Protein AF-A0A2S5LUZ4-F1 (afdb_monomer)

Mean predicted aligned error: 3.8 Å

Structure (mmCIF, N/CA/C/O backbone):
data_AF-A0A2S5LUZ4-F1
#
_entry.id   AF-A0A2S5LUZ4-F1
#
loop_
_atom_site.group_PDB
_atom_site.id
_atom_site.type_symbol
_atom_site.label_atom_id
_atom_site.label_alt_id
_atom_site.label_comp_id
_atom_site.label_asym_id
_atom_site.label_entity_id
_atom_site.label_seq_id
_atom_site.pdbx_PDB_ins_code
_atom_site.Cartn_x
_atom_site.Cartn_y
_atom_site.Cartn_z
_atom_site.occupancy
_atom_site.B_iso_or_equiv
_atom_site.auth_seq_id
_atom_site.auth_comp_id
_atom_site.auth_asym_id
_atom_site.auth_atom_id
_atom_site.pdbx_PDB_model_num
ATOM 1 N N . MET A 1 1 ? 7.697 15.085 -15.936 1.00 69.75 1 MET A N 1
ATOM 2 C CA . MET A 1 1 ? 7.576 13.884 -16.792 1.00 69.75 1 MET A CA 1
ATOM 3 C C . MET A 1 1 ? 8.932 13.194 -16.806 1.00 69.75 1 MET A C 1
ATOM 5 O O . MET A 1 1 ? 9.921 13.911 -16.900 1.00 69.75 1 MET A O 1
ATOM 9 N N . LEU A 1 2 ? 8.996 11.867 -16.642 1.00 79.00 2 LEU A N 1
ATOM 10 C CA . LEU A 1 2 ? 10.263 11.127 -16.760 1.00 79.00 2 LEU A CA 1
ATOM 11 C C . LEU A 1 2 ? 10.778 11.160 -18.211 1.00 79.00 2 LEU A C 1
ATOM 13 O O . LEU A 1 2 ? 9.981 11.305 -19.141 1.00 79.00 2 LEU A O 1
ATOM 17 N N . ASP A 1 3 ? 12.098 11.028 -18.390 1.00 92.19 3 ASP A N 1
ATOM 18 C CA . ASP A 1 3 ? 12.737 10.912 -19.711 1.00 92.19 3 ASP A CA 1
ATOM 19 C C . ASP A 1 3 ? 12.087 9.770 -20.515 1.00 92.19 3 ASP A C 1
ATOM 21 O O . ASP A 1 3 ? 11.834 8.687 -19.987 1.00 92.19 3 ASP A O 1
ATOM 25 N N . ALA A 1 4 ? 11.822 10.005 -21.803 1.00 91.25 4 ALA A N 1
ATOM 26 C CA . ALA A 1 4 ? 11.280 9.011 -22.726 1.00 91.25 4 ALA A CA 1
ATOM 27 C C . ALA A 1 4 ? 12.158 7.764 -22.887 1.00 91.25 4 ALA A C 1
ATOM 29 O O . ALA A 1 4 ? 11.640 6.703 -23.215 1.00 91.25 4 ALA A O 1
ATOM 30 N N . ARG A 1 5 ? 13.464 7.878 -22.638 1.00 94.75 5 ARG A N 1
ATOM 31 C CA . ARG A 1 5 ? 14.417 6.760 -22.679 1.00 94.75 5 ARG A CA 1
ATOM 32 C C . ARG A 1 5 ? 14.723 6.192 -21.295 1.00 94.75 5 ARG A C 1
ATOM 34 O O . ARG A 1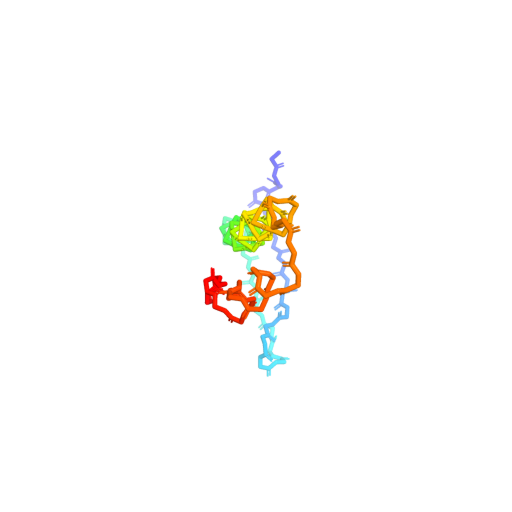 5 ? 15.677 5.430 -21.149 1.00 94.75 5 ARG A O 1
ATOM 41 N N . TYR A 1 6 ? 13.958 6.585 -20.277 1.00 96.25 6 TYR A N 1
ATOM 42 C CA . TYR A 1 6 ? 14.149 6.056 -18.937 1.00 96.25 6 TYR A CA 1
ATOM 43 C C . TYR A 1 6 ? 13.956 4.539 -18.940 1.00 96.25 6 TYR A C 1
ATOM 45 O O . TYR A 1 6 ? 12.972 4.019 -19.467 1.00 96.25 6 TYR A O 1
ATOM 53 N N . SER A 1 7 ? 14.908 3.848 -18.328 1.00 96.50 7 SER A N 1
ATOM 54 C CA . SER A 1 7 ? 14.796 2.438 -17.994 1.00 96.50 7 SER A CA 1
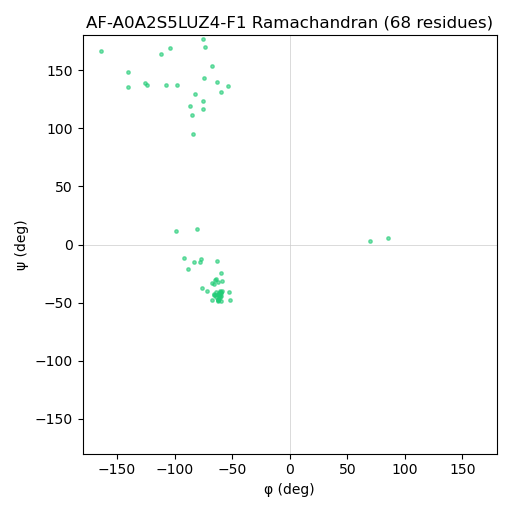ATOM 55 C C . SER A 1 7 ? 15.406 2.211 -16.621 1.00 96.50 7 SER A C 1
ATOM 57 O O . SER A 1 7 ? 16.331 2.918 -16.212 1.00 96.50 7 SER A O 1
ATOM 59 N N . VAL A 1 8 ? 14.868 1.237 -15.897 1.00 96.56 8 VAL A N 1
ATOM 60 C CA . VAL A 1 8 ? 15.368 0.864 -14.578 1.00 96.56 8 VAL A CA 1
ATOM 61 C C . VAL A 1 8 ? 15.347 -0.640 -14.420 1.00 96.56 8 VAL A C 1
ATOM 63 O O . VAL A 1 8 ? 14.374 -1.303 -14.766 1.00 96.56 8 VAL A O 1
ATOM 66 N N . GLN A 1 9 ? 16.429 -1.178 -13.872 1.00 97.62 9 GLN A N 1
ATOM 67 C CA . GLN A 1 9 ? 16.461 -2.555 -13.421 1.00 97.62 9 GLN A CA 1
ATOM 68 C C . GLN A 1 9 ? 15.892 -2.608 -11.999 1.00 97.62 9 GLN A C 1
ATOM 70 O O . GLN A 1 9 ? 16.486 -2.083 -11.059 1.00 97.62 9 GLN A O 1
ATOM 75 N N . TRP A 1 10 ? 14.719 -3.213 -11.849 1.00 95.88 10 TRP A N 1
ATOM 76 C CA . TRP A 1 10 ? 13.985 -3.291 -10.594 1.00 95.88 10 TRP A CA 1
ATOM 77 C C . TRP A 1 10 ? 14.038 -4.705 -10.021 1.00 95.88 10 TRP A C 1
ATOM 79 O O . TRP A 1 10 ? 13.879 -5.686 -10.748 1.00 95.88 10 TRP A O 1
ATOM 89 N N . LYS A 1 11 ? 14.245 -4.817 -8.707 1.00 95.12 11 LYS A N 1
ATOM 90 C CA . LYS A 1 11 ? 14.262 -6.104 -8.007 1.00 95.12 11 LYS A CA 1
ATOM 91 C C . LYS A 1 11 ? 12.840 -6.554 -7.683 1.00 95.12 11 LYS A C 1
ATOM 93 O O . LYS A 1 11 ? 12.080 -5.800 -7.082 1.00 95.12 11 LYS A O 1
ATOM 98 N N . ILE A 1 12 ? 12.502 -7.78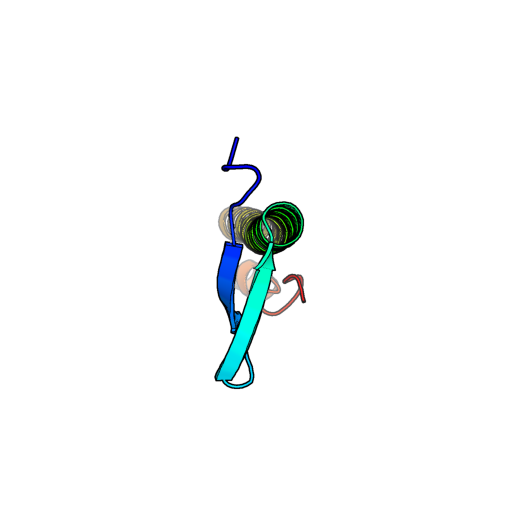9 -8.028 1.00 92.62 12 ILE A N 1
ATOM 99 C CA . ILE A 1 12 ? 11.198 -8.396 -7.741 1.00 92.62 12 ILE A CA 1
ATOM 100 C C . ILE A 1 12 ? 11.291 -9.400 -6.578 1.00 92.62 12 ILE A C 1
ATOM 102 O O . ILE A 1 12 ? 12.377 -9.714 -6.080 1.00 92.62 12 ILE A O 1
ATOM 106 N N . ALA A 1 13 ? 10.134 -9.845 -6.081 1.00 90.00 13 ALA A N 1
ATOM 107 C CA . ALA A 1 13 ? 10.006 -10.580 -4.819 1.00 90.00 13 ALA A CA 1
ATOM 108 C C . ALA A 1 13 ? 10.814 -11.893 -4.761 1.00 90.00 13 ALA A C 1
ATOM 110 O O . ALA A 1 13 ? 11.323 -12.263 -3.704 1.00 90.00 13 ALA A O 1
ATOM 111 N N . ASP A 1 14 ? 11.004 -12.564 -5.896 1.00 92.00 14 ASP A N 1
ATOM 112 C CA . ASP A 1 14 ? 11.751 -13.824 -6.021 1.00 92.00 14 ASP A CA 1
ATOM 113 C C . ASP A 1 14 ? 13.283 -13.644 -6.066 1.00 92.00 14 ASP A C 1
ATOM 115 O O . ASP A 1 14 ? 14.021 -14.581 -6.368 1.00 92.00 14 ASP A O 1
ATOM 119 N N . ARG A 1 15 ? 13.781 -12.447 -5.718 1.00 84.56 15 ARG A N 1
ATOM 120 C CA . ARG A 1 15 ? 15.190 -12.020 -5.812 1.00 84.56 15 ARG A CA 1
ATOM 121 C C . ARG A 1 15 ? 15.695 -11.822 -7.247 1.00 84.56 15 ARG A C 1
ATOM 123 O O . ARG A 1 15 ? 16.866 -11.470 -7.401 1.00 84.56 15 ARG A O 1
ATOM 130 N N . GLY A 1 16 ? 14.844 -11.986 -8.258 1.00 94.38 16 GLY A N 1
ATOM 131 C CA . GLY A 1 16 ? 15.127 -11.652 -9.646 1.00 94.38 16 GLY A CA 1
ATOM 132 C C . GLY A 1 16 ? 15.134 -10.146 -9.911 1.00 94.38 16 GLY A C 1
ATOM 133 O O . GLY A 1 16 ? 14.735 -9.331 -9.074 1.00 94.38 16 GLY A O 1
ATOM 134 N N . PHE A 1 17 ? 15.589 -9.778 -11.108 1.00 96.75 17 PHE A N 1
ATOM 135 C CA . PHE A 1 17 ? 15.556 -8.408 -11.609 1.00 96.75 17 PHE A CA 1
ATOM 136 C C . PHE A 1 17 ? 14.849 -8.357 -12.958 1.00 96.75 17 PHE A C 1
ATOM 138 O O . PHE A 1 17 ? 15.082 -9.205 -13.819 1.00 96.75 17 PHE A O 1
ATOM 145 N N . VAL A 1 18 ? 14.027 -7.331 -13.150 1.00 96.31 18 VAL A N 1
ATOM 146 C CA . VAL A 1 18 ? 13.341 -7.037 -14.411 1.00 96.31 18 VAL A CA 1
ATOM 147 C C . VAL A 1 18 ? 13.697 -5.617 -14.827 1.00 96.31 18 VAL A C 1
ATOM 149 O O . VAL A 1 18 ? 13.731 -4.716 -13.992 1.00 96.31 18 VAL A O 1
ATOM 152 N N . THR A 1 19 ? 13.981 -5.407 -16.110 1.00 97.69 19 THR A N 1
ATOM 153 C CA . THR A 1 19 ? 14.143 -4.054 -16.652 1.00 97.69 19 THR A CA 1
ATOM 154 C C . THR A 1 19 ? 12.781 -3.527 -17.068 1.00 97.69 19 THR A C 1
ATOM 156 O O . THR A 1 19 ? 12.153 -4.104 -17.951 1.00 97.69 19 THR A O 1
ATOM 159 N N . PHE A 1 20 ? 12.351 -2.433 -16.450 1.00 97.44 20 PHE A N 1
ATOM 160 C CA . PHE A 1 20 ? 11.167 -1.692 -16.863 1.00 97.44 20 PHE A CA 1
ATOM 161 C C . PHE A 1 20 ? 11.566 -0.496 -17.717 1.00 97.44 20 PHE A C 1
ATOM 163 O O . PHE A 1 20 ? 12.515 0.222 -17.385 1.00 97.44 20 PHE A O 1
ATOM 170 N N . ASP A 1 21 ? 10.825 -0.265 -18.795 1.00 96.94 21 ASP A N 1
ATOM 171 C CA . ASP A 1 21 ? 10.837 1.021 -19.483 1.00 96.94 21 ASP A CA 1
ATOM 172 C C . ASP A 1 21 ? 10.052 2.089 -18.696 1.00 96.94 21 ASP A C 1
ATOM 174 O O . ASP A 1 21 ? 9.462 1.822 -17.643 1.00 96.94 21 ASP A O 1
ATOM 178 N N . ARG A 1 22 ? 10.059 3.325 -19.208 1.00 96.25 22 ARG A N 1
ATOM 179 C CA . ARG A 1 22 ? 9.363 4.477 -18.621 1.00 96.25 22 ARG A CA 1
ATOM 180 C C .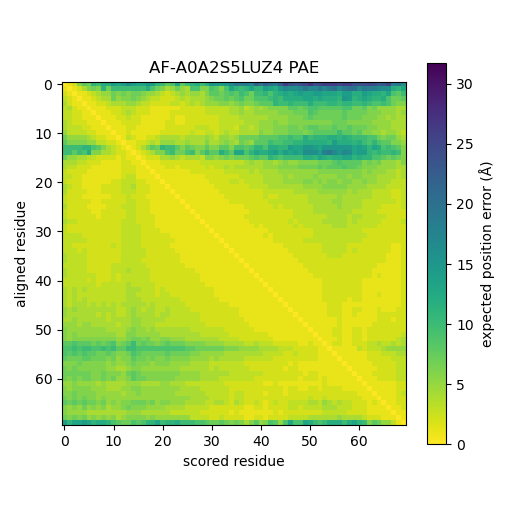 ARG A 1 22 ? 7.884 4.204 -18.333 1.00 96.25 22 ARG A C 1
ATOM 182 O O . ARG A 1 22 ? 7.40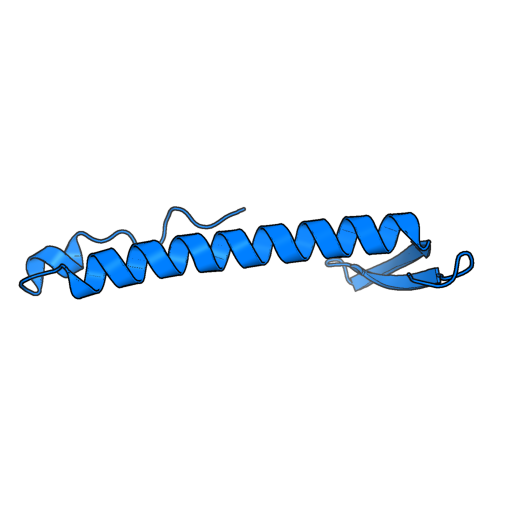5 4.574 -17.264 1.00 96.25 22 ARG A O 1
ATOM 189 N N . ASP A 1 23 ? 7.150 3.637 -19.281 1.00 95.88 23 ASP A N 1
ATOM 190 C CA . ASP A 1 23 ? 5.697 3.514 -19.151 1.00 95.88 23 ASP A CA 1
ATOM 191 C C . ASP A 1 23 ? 5.351 2.381 -18.182 1.00 95.88 23 ASP A C 1
ATOM 193 O O . ASP A 1 23 ? 4.476 2.533 -17.326 1.00 95.88 23 ASP A O 1
ATOM 197 N N . GLN A 1 24 ? 6.123 1.296 -18.224 1.00 96.69 24 GLN A N 1
ATOM 198 C CA . GLN A 1 24 ? 6.007 0.185 -17.289 1.00 96.69 24 GLN A CA 1
ATOM 199 C C . GLN A 1 24 ? 6.299 0.609 -15.846 1.00 96.69 24 GLN A C 1
ATOM 201 O O . GLN A 1 24 ? 5.509 0.305 -14.951 1.00 96.69 24 GLN A O 1
ATOM 206 N N . ILE A 1 25 ? 7.390 1.342 -15.590 1.00 95.62 25 ILE A N 1
ATOM 207 C CA . ILE A 1 25 ? 7.717 1.756 -14.218 1.00 95.62 25 ILE A CA 1
ATOM 208 C C . ILE A 1 25 ? 6.703 2.765 -13.665 1.00 95.62 25 ILE A C 1
ATOM 210 O O . ILE A 1 25 ? 6.403 2.732 -12.474 1.00 95.62 25 ILE A O 1
ATOM 214 N N . ILE A 1 26 ? 6.129 3.631 -14.510 1.00 96.00 26 ILE A N 1
ATOM 215 C CA . ILE A 1 26 ? 5.048 4.538 -14.097 1.00 96.00 26 ILE A CA 1
ATOM 216 C C . ILE A 1 26 ? 3.812 3.733 -13.690 1.00 96.00 26 ILE A C 1
ATOM 218 O O . ILE A 1 26 ? 3.240 4.007 -12.635 1.00 96.00 26 ILE A O 1
ATOM 222 N N . ALA A 1 27 ? 3.429 2.721 -14.473 1.00 96.56 27 ALA A N 1
ATOM 223 C CA . ALA A 1 27 ? 2.300 1.856 -14.141 1.00 96.56 27 ALA A CA 1
ATOM 224 C C . ALA A 1 27 ? 2.530 1.100 -12.819 1.00 96.56 27 ALA A C 1
ATOM 226 O O . ALA A 1 27 ? 1.643 1.062 -11.965 1.00 96.56 27 ALA A O 1
ATOM 227 N N . VAL A 1 28 ? 3.739 0.570 -12.600 1.00 95.69 28 VAL A N 1
ATOM 228 C CA . VAL A 1 28 ? 4.119 -0.071 -11.329 1.00 95.69 28 VAL A CA 1
ATOM 229 C C . VAL A 1 28 ? 4.045 0.924 -10.169 1.00 95.69 28 VAL A C 1
ATOM 231 O O . VAL A 1 28 ? 3.449 0.616 -9.139 1.00 95.69 28 VAL A O 1
ATOM 234 N N . ALA A 1 29 ? 4.588 2.134 -10.327 1.00 94.94 29 ALA A N 1
ATOM 235 C CA . ALA A 1 29 ? 4.547 3.164 -9.291 1.00 94.94 29 ALA A CA 1
ATOM 236 C C . ALA A 1 29 ? 3.107 3.561 -8.928 1.00 94.94 29 ALA A C 1
ATOM 238 O O . ALA A 1 29 ? 2.791 3.736 -7.751 1.00 94.94 29 ALA A O 1
ATOM 239 N N . GLN A 1 30 ? 2.219 3.660 -9.920 1.00 97.75 30 GLN A N 1
ATOM 240 C CA . GLN A 1 30 ? 0.797 3.915 -9.699 1.00 97.75 30 GLN A CA 1
ATOM 241 C C . GLN A 1 30 ? 0.121 2.763 -8.953 1.00 97.75 30 GLN A C 1
ATOM 243 O O . GLN A 1 30 ? -0.627 3.020 -8.013 1.00 97.75 30 GLN A O 1
ATOM 248 N N . ALA A 1 31 ? 0.401 1.510 -9.322 1.00 96.81 31 ALA A N 1
ATOM 249 C CA . ALA A 1 31 ? -0.152 0.340 -8.644 1.00 96.81 31 ALA A CA 1
ATOM 250 C C . ALA A 1 31 ? 0.291 0.271 -7.173 1.00 96.81 31 ALA A C 1
ATOM 252 O O . ALA A 1 31 ? -0.551 0.142 -6.287 1.00 96.81 31 ALA A O 1
ATOM 253 N N . VAL A 1 32 ? 1.590 0.451 -6.903 1.00 96.12 32 VAL A N 1
ATOM 254 C CA . VAL A 1 32 ? 2.135 0.490 -5.535 1.00 96.12 32 VAL A CA 1
ATOM 255 C C . VAL A 1 32 ? 1.501 1.625 -4.736 1.00 96.12 32 VAL A C 1
ATOM 257 O O . VAL A 1 32 ? 1.019 1.402 -3.629 1.00 96.12 32 VAL A O 1
ATOM 260 N N . ARG A 1 33 ? 1.441 2.837 -5.301 1.00 98.12 33 ARG A N 1
ATOM 261 C CA . ARG A 1 33 ? 0.825 3.994 -4.639 1.00 98.12 33 ARG A CA 1
ATOM 262 C C . ARG A 1 33 ? -0.653 3.753 -4.325 1.00 98.12 33 ARG A C 1
ATOM 264 O O . ARG A 1 33 ? -1.104 4.132 -3.252 1.00 98.12 33 ARG A O 1
ATOM 271 N N . THR A 1 34 ? -1.401 3.131 -5.233 1.00 98.38 34 THR A N 1
ATOM 272 C CA . THR A 1 34 ? -2.814 2.784 -5.012 1.00 98.38 34 THR A CA 1
ATOM 273 C C . THR A 1 34 ? -2.977 1.739 -3.912 1.00 98.38 34 THR A C 1
ATOM 275 O O . THR A 1 34 ? -3.830 1.918 -3.051 1.00 98.38 34 THR A O 1
ATOM 278 N N . HIS A 1 35 ? -2.145 0.696 -3.890 1.00 97.75 35 HIS A N 1
ATOM 279 C CA . HIS A 1 35 ? -2.184 -0.312 -2.828 1.00 97.75 35 HIS A CA 1
ATOM 280 C C . HIS A 1 35 ? -1.864 0.304 -1.455 1.00 97.75 35 HIS A C 1
ATOM 282 O O . HIS A 1 35 ? -2.622 0.117 -0.510 1.00 97.75 35 HIS A O 1
ATOM 288 N N . VAL A 1 36 ? -0.806 1.120 -1.355 1.00 98.44 36 VAL A N 1
ATOM 289 C CA . VAL A 1 36 ? -0.454 1.828 -0.107 1.00 98.44 36 VAL A CA 1
ATOM 290 C C . VAL A 1 36 ? -1.571 2.772 0.341 1.00 98.44 36 VAL A C 1
ATOM 292 O O . VAL A 1 36 ? -1.889 2.816 1.526 1.00 98.44 36 VAL A O 1
ATOM 295 N N . GLN A 1 37 ? -2.201 3.496 -0.589 1.00 98.69 37 GLN A N 1
ATOM 296 C CA . GLN A 1 37 ? -3.339 4.353 -0.255 1.00 98.69 37 GLN A CA 1
ATOM 297 C C . GLN A 1 37 ? -4.504 3.540 0.318 1.00 98.69 37 GLN A C 1
ATOM 299 O O . GLN A 1 37 ? -5.057 3.937 1.332 1.00 98.69 37 GLN A O 1
ATOM 304 N N . ALA A 1 38 ? -4.835 2.389 -0.272 1.00 98.50 38 ALA A N 1
ATOM 305 C CA . ALA A 1 38 ? -5.901 1.530 0.240 1.00 98.50 38 ALA A CA 1
ATOM 306 C C . ALA A 1 38 ? -5.601 1.001 1.657 1.00 98.50 38 ALA A C 1
ATOM 308 O O . ALA A 1 38 ? -6.523 0.858 2.459 1.00 98.50 38 ALA A O 1
ATOM 309 N N . CYS A 1 39 ? -4.327 0.766 1.999 1.00 98.56 39 CYS A N 1
ATOM 310 C CA . CYS A 1 39 ? -3.936 0.477 3.381 1.00 98.56 39 CYS A CA 1
ATOM 311 C C . CYS A 1 39 ? -4.243 1.661 4.307 1.00 98.56 39 CYS A C 1
ATOM 313 O O . CYS A 1 39 ? -4.863 1.467 5.347 1.00 98.56 39 CYS A O 1
ATOM 315 N N . PHE A 1 40 ? -3.848 2.880 3.932 1.00 98.62 40 PHE A N 1
ATOM 316 C CA . PHE A 1 40 ? -4.108 4.069 4.752 1.00 98.62 40 PHE A CA 1
ATOM 317 C C . PHE A 1 40 ? -5.594 4.404 4.863 1.00 98.62 40 PHE A C 1
ATOM 319 O O . PHE A 1 40 ? -6.043 4.833 5.919 1.00 98.62 40 PHE A O 1
ATOM 326 N N . ASP A 1 41 ? -6.376 4.158 3.816 1.00 98.62 41 ASP A N 1
ATOM 327 C CA . ASP A 1 41 ? -7.827 4.328 3.865 1.00 98.62 41 ASP A CA 1
ATOM 328 C C . ASP A 1 41 ? -8.451 3.338 4.865 1.00 98.62 41 ASP A C 1
ATOM 330 O O . ASP A 1 41 ? -9.322 3.713 5.654 1.00 98.62 41 ASP A O 1
ATOM 334 N N . ARG A 1 42 ? -7.971 2.082 4.897 1.00 98.25 42 ARG A N 1
ATOM 335 C CA . ARG A 1 42 ? -8.407 1.097 5.901 1.00 98.25 42 ARG A CA 1
ATOM 336 C C . ARG A 1 42 ? -7.986 1.496 7.314 1.00 98.25 42 ARG A C 1
ATOM 338 O O . ARG A 1 42 ? -8.789 1.365 8.236 1.00 98.25 42 ARG A O 1
ATOM 345 N N . GLU A 1 43 ? -6.756 1.972 7.480 1.00 98.50 43 GLU A N 1
ATOM 346 C CA . GLU A 1 43 ? -6.234 2.463 8.757 1.00 98.50 43 GLU A CA 1
ATOM 347 C C . GLU A 1 43 ? -7.050 3.649 9.280 1.00 98.50 43 GLU A C 1
ATOM 349 O O . GLU A 1 43 ? -7.435 3.648 10.445 1.00 98.50 43 GLU A O 1
ATOM 354 N N . ALA A 1 44 ? -7.370 4.623 8.427 1.00 98.69 44 ALA A N 1
ATOM 355 C CA . ALA A 1 44 ? -8.178 5.777 8.804 1.00 98.69 44 ALA A CA 1
ATOM 356 C C . ALA A 1 44 ? -9.566 5.354 9.305 1.00 98.69 44 ALA A C 1
ATOM 358 O O . ALA A 1 44 ? -10.002 5.816 10.358 1.00 98.69 44 ALA A O 1
ATOM 359 N N . ALA A 1 45 ? -10.220 4.414 8.614 1.00 98.44 45 ALA A N 1
ATOM 360 C CA . ALA A 1 45 ? -11.495 3.860 9.066 1.00 98.44 45 ALA A CA 1
ATOM 361 C C . ALA A 1 45 ? -11.372 3.162 10.434 1.00 98.44 45 ALA A C 1
ATOM 363 O O . ALA A 1 45 ? -12.201 3.384 11.312 1.00 98.44 45 ALA A O 1
ATOM 364 N N . LEU A 1 46 ? -10.314 2.370 10.652 1.00 98.56 46 LEU A N 1
ATOM 365 C CA . LEU A 1 46 ? -10.054 1.747 11.955 1.00 98.56 46 LEU A CA 1
ATOM 366 C C . LEU A 1 46 ? -9.827 2.785 13.058 1.00 98.56 46 LEU A C 1
ATOM 368 O O . LEU A 1 46 ? -10.332 2.617 14.164 1.00 98.56 46 LEU A O 1
ATOM 372 N N . ALA A 1 47 ? -9.078 3.849 12.771 1.00 98.56 47 ALA A N 1
ATOM 373 C CA . ALA A 1 47 ? -8.831 4.919 13.728 1.00 98.56 47 ALA A CA 1
ATOM 374 C C . ALA A 1 47 ? -10.140 5.608 14.143 1.00 98.56 47 ALA A C 1
ATOM 376 O O . ALA A 1 47 ? -10.363 5.824 15.332 1.00 98.56 47 ALA A O 1
ATOM 377 N N . GLU A 1 48 ? -11.037 5.883 13.191 1.00 98.62 48 GLU A N 1
ATOM 378 C CA . GLU A 1 48 ? -12.370 6.423 13.481 1.00 98.62 48 GLU A CA 1
ATOM 379 C C . GLU A 1 48 ? -13.216 5.465 14.338 1.00 98.62 48 GLU A C 1
ATOM 381 O O . GLU A 1 48 ? -13.843 5.905 15.303 1.00 98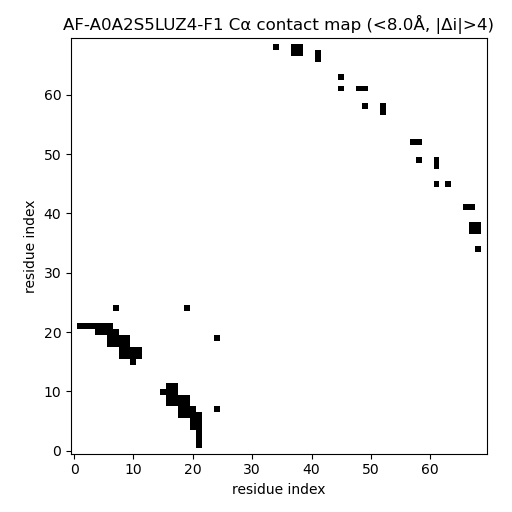.62 48 GLU A O 1
ATOM 386 N N . GLU A 1 49 ? -13.209 4.159 14.037 1.00 98.31 49 GLU A N 1
ATOM 387 C CA . GLU A 1 49 ? -13.905 3.137 14.836 1.00 98.31 49 GLU A CA 1
ATOM 388 C C . GLU A 1 49 ? -13.386 3.095 16.286 1.00 98.31 49 GLU A C 1
ATOM 390 O O . GLU A 1 49 ? -14.176 3.003 17.229 1.00 98.31 49 GLU A O 1
ATOM 395 N N . ILE A 1 50 ? -12.064 3.189 16.469 1.00 98.25 50 ILE A N 1
ATOM 396 C CA . ILE A 1 50 ? -11.407 3.165 17.782 1.00 98.25 50 ILE A CA 1
ATOM 397 C C . ILE A 1 50 ? -11.755 4.417 18.591 1.00 98.25 50 ILE A C 1
ATOM 399 O O . ILE A 1 50 ? -12.143 4.296 19.751 1.00 98.25 50 ILE A O 1
ATOM 403 N N . GLU A 1 51 ? -11.653 5.606 17.995 1.00 98.44 51 GLU A N 1
ATOM 404 C CA . GLU A 1 51 ? -11.973 6.871 18.674 1.00 98.44 51 GLU A CA 1
ATOM 405 C C . GLU A 1 51 ? -13.459 6.972 19.049 1.00 98.44 51 GLU A C 1
ATOM 407 O O . GLU A 1 51 ? -13.823 7.570 20.062 1.00 98.44 51 GLU A O 1
ATOM 412 N N . ALA A 1 52 ? -14.340 6.355 18.259 1.00 98.19 52 ALA A N 1
ATOM 413 C CA . ALA A 1 52 ? -15.767 6.305 18.549 1.00 98.19 52 ALA A CA 1
ATOM 414 C C . ALA A 1 52 ? -16.143 5.289 19.645 1.00 98.19 52 ALA A C 1
ATOM 416 O O . ALA A 1 52 ? -17.285 5.306 20.116 1.00 98.19 52 ALA A O 1
ATOM 417 N N . ALA A 1 53 ? -15.235 4.394 20.052 1.00 98.31 53 ALA A N 1
ATOM 418 C CA . ALA A 1 53 ? -15.539 3.317 20.986 1.00 98.31 53 ALA A CA 1
ATOM 419 C C . ALA A 1 53 ? -15.668 3.837 22.437 1.00 98.31 53 ALA A C 1
ATOM 421 O O . ALA A 1 53 ? -14.689 4.286 23.034 1.00 98.31 53 ALA A O 1
ATOM 422 N N . PRO A 1 54 ? -16.851 3.733 23.072 1.00 96.81 54 PRO A N 1
ATOM 423 C CA . PRO A 1 54 ? -17.088 4.340 24.386 1.00 96.81 54 PRO A CA 1
ATOM 424 C C . PRO A 1 54 ? -16.490 3.562 25.573 1.00 96.81 54 PRO A C 1
ATOM 426 O O . PRO A 1 54 ? -16.456 4.086 26.686 1.00 96.81 54 PRO A O 1
ATOM 429 N N . TYR A 1 55 ? -16.087 2.301 25.378 1.00 96.38 55 TYR A N 1
ATOM 430 C CA . TYR A 1 55 ? -15.542 1.419 26.418 1.00 96.38 55 TYR A CA 1
ATOM 431 C C . TYR A 1 55 ? -14.827 0.201 25.811 1.00 96.38 55 TYR A C 1
ATOM 433 O O . TYR A 1 55 ? -14.990 -0.119 24.634 1.00 96.38 55 TYR A O 1
ATOM 441 N N . GLU A 1 56 ? -14.061 -0.514 26.639 1.00 96.38 56 GLU A N 1
ATOM 442 C CA . GLU A 1 56 ? -13.201 -1.642 26.245 1.00 96.38 56 GLU A CA 1
ATOM 443 C C . GLU A 1 56 ? -13.931 -2.735 25.449 1.00 96.38 56 GLU A C 1
ATOM 445 O O . GLU A 1 56 ? -13.414 -3.228 24.449 1.00 96.38 56 GLU A O 1
ATOM 450 N N . GLN A 1 57 ? -15.161 -3.087 25.831 1.00 97.81 57 GLN A N 1
ATOM 451 C CA . GLN A 1 57 ? -15.931 -4.113 25.122 1.00 97.81 57 GLN A CA 1
ATOM 452 C C . GLN A 1 57 ? -16.267 -3.703 23.683 1.00 97.81 57 GLN A C 1
ATOM 454 O O . GLN A 1 57 ? -16.369 -4.578 22.830 1.00 97.81 57 GLN A O 1
ATOM 459 N N . ALA A 1 58 ? -16.422 -2.405 23.395 1.00 97.75 58 ALA A N 1
ATOM 460 C CA . ALA A 1 58 ? -16.643 -1.928 22.033 1.00 97.75 58 ALA A CA 1
ATOM 461 C C . ALA A 1 58 ? -15.358 -2.043 21.196 1.00 97.75 58 ALA A C 1
ATOM 463 O O . ALA A 1 58 ? -15.418 -2.522 20.065 1.00 97.75 58 ALA A O 1
ATOM 464 N N . LEU A 1 59 ? -14.191 -1.734 21.778 1.00 97.81 59 LEU A N 1
ATOM 465 C CA . LEU A 1 59 ? -12.890 -1.928 21.121 1.00 97.81 59 LEU A CA 1
ATOM 466 C C . LEU A 1 59 ? -12.659 -3.396 20.740 1.00 97.81 59 LEU A C 1
ATOM 468 O O . LEU A 1 59 ? -12.197 -3.680 19.640 1.00 97.81 59 LEU A O 1
ATOM 472 N N . ALA A 1 60 ? -13.047 -4.333 21.611 1.00 96.94 60 ALA A N 1
ATOM 473 C CA . ALA A 1 60 ? -12.906 -5.769 21.363 1.00 96.94 60 ALA A CA 1
ATOM 474 C C . ALA A 1 60 ? -13.717 -6.284 20.156 1.00 96.94 60 ALA A C 1
ATOM 476 O O . ALA A 1 60 ? -13.485 -7.402 19.700 1.00 96.94 60 ALA A O 1
ATOM 477 N N . THR A 1 61 ? -14.670 -5.498 19.640 1.00 97.38 61 THR A N 1
ATOM 478 C CA . THR A 1 61 ? -15.457 -5.860 18.448 1.00 97.38 61 THR A CA 1
ATOM 479 C C . THR A 1 61 ? -14.864 -5.369 17.128 1.00 97.38 61 THR A C 1
ATOM 481 O O . THR A 1 61 ? -15.308 -5.817 16.070 1.00 97.38 61 THR A O 1
ATOM 484 N N . ILE A 1 62 ? -13.864 -4.484 17.164 1.00 98.00 62 ILE A N 1
ATOM 485 C CA . ILE A 1 62 ? -13.258 -3.899 15.964 1.00 98.00 62 ILE A CA 1
ATOM 486 C C . ILE A 1 62 ? -12.348 -4.933 15.288 1.00 98.00 62 ILE A C 1
ATOM 488 O O . ILE A 1 62 ? -11.406 -5.452 15.888 1.00 98.00 62 ILE A O 1
ATOM 492 N N . ASN A 1 63 ? -12.604 -5.226 14.009 1.00 97.38 63 ASN A N 1
ATOM 493 C CA . ASN A 1 63 ? -11.803 -6.178 13.240 1.00 97.38 63 ASN A CA 1
ATOM 494 C C . ASN A 1 63 ? -10.544 -5.521 12.654 1.00 97.38 63 ASN A C 1
ATOM 496 O O . ASN A 1 63 ? -10.574 -4.972 11.552 1.00 97.38 63 ASN A O 1
ATOM 500 N N . ILE A 1 64 ? -9.425 -5.649 13.360 1.00 96.56 64 ILE A N 1
A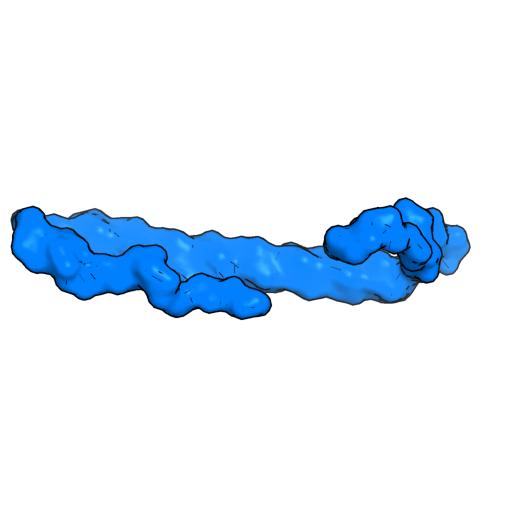TOM 501 C CA . ILE A 1 64 ? -8.120 -5.127 12.925 1.00 96.56 64 ILE A CA 1
ATOM 502 C C . ILE A 1 64 ? -7.362 -6.060 11.962 1.00 96.56 64 ILE A C 1
ATOM 504 O O . ILE A 1 64 ? -6.415 -5.630 11.306 1.00 96.56 64 ILE A O 1
ATOM 508 N N . GLU A 1 65 ? -7.762 -7.329 11.853 1.00 96.31 65 GLU A N 1
ATOM 509 C CA . GLU A 1 65 ? -7.073 -8.330 11.022 1.00 96.31 65 GLU A CA 1
ATOM 510 C C . GLU A 1 65 ? -7.585 -8.346 9.572 1.00 96.31 65 GLU A C 1
ATOM 512 O O . GLU A 1 65 ? -6.895 -8.808 8.665 1.00 96.31 65 GLU A O 1
ATOM 517 N N . GLY A 1 66 ? -8.799 -7.838 9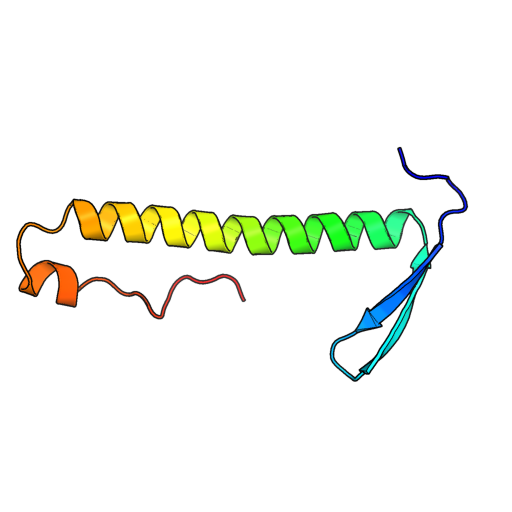.339 1.00 95.12 66 GLY A N 1
ATOM 518 C CA . GLY A 1 66 ? -9.481 -7.882 8.049 1.00 95.12 66 GLY A CA 1
ATOM 519 C C . GLY A 1 66 ? -9.649 -6.528 7.354 1.00 95.12 66 GLY A C 1
ATOM 520 O O . GLY A 1 66 ? -9.566 -5.454 7.952 1.00 95.12 66 GLY A O 1
ATOM 521 N N . GLY A 1 67 ? -9.955 -6.598 6.056 1.00 95.25 67 GLY A N 1
ATOM 522 C CA . GLY A 1 67 ? -10.233 -5.425 5.218 1.00 95.25 67 GLY A CA 1
ATOM 523 C C . GLY A 1 67 ? -8.994 -4.756 4.620 1.00 95.25 67 GLY A C 1
ATOM 524 O O . GLY A 1 67 ? -9.127 -3.719 3.976 1.00 95.25 67 GLY A O 1
ATOM 525 N N . TRP A 1 68 ? -7.808 -5.338 4.808 1.00 97.44 68 TRP A N 1
ATOM 526 C CA . TRP A 1 68 ? -6.575 -4.884 4.168 1.00 97.44 68 TRP A CA 1
ATOM 527 C C . TRP A 1 68 ? -6.542 -5.279 2.683 1.00 97.44 68 TRP A C 1
ATOM 529 O O . TRP A 1 68 ? -7.018 -6.365 2.333 1.00 97.44 68 TRP A O 1
ATOM 539 N N . PRO A 1 69 ? -5.992 -4.429 1.798 1.00 95.19 69 PRO A N 1
ATOM 540 C CA . PRO A 1 69 ? -5.813 -4.783 0.395 1.00 95.19 69 PRO A CA 1
ATOM 541 C C . PRO A 1 69 ? -4.842 -5.968 0.252 1.00 95.19 69 PRO A C 1
ATOM 543 O O . PRO A 1 69 ? -3.838 -6.048 0.961 1.00 95.19 69 PRO A O 1
ATOM 546 N N . SER A 1 70 ? -5.157 -6.886 -0.667 1.00 86.38 70 SER A N 1
ATOM 547 C CA . SER A 1 70 ? -4.345 -8.068 -1.004 1.00 86.38 70 SER A CA 1
ATOM 548 C C . SER A 1 70 ? -3.187 -7.760 -1.943 1.00 86.38 70 SER A C 1
ATOM 550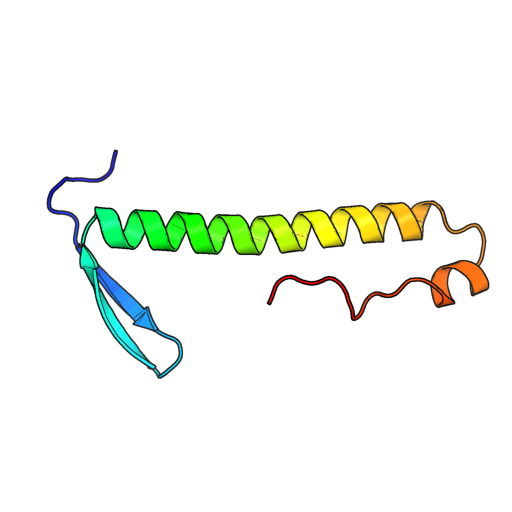 O O . SER A 1 70 ? -3.390 -6.894 -2.829 1.00 86.38 70 SER A O 1
#

Radius of gyration: 18.92 Å; Cα contacts (8 Å, |Δi|>4): 43; chains: 1; bounding box: 34×28×49 Å

Secondary structure (DSSP, 8-state):
---TT-EEEEE-TTS-EEEEEHHHHHHHHHHHHHHHHHHHHHHHHHHHHHHT--SHHHHTT--SSSS---

Nearest PDB structures (foldseek):
  7qa8-assembly1_A  TM=3.866E-01  e=1.984E+00  Saccharomyces cerevisiae

Sequence (70 aa):
MLDARYSVQWKIADRGFVTFDRDQIIAVAQAVRTHVQACFDREAALAEEIEAAPYEQALATINIEGGWPS

Foldseek 3Di:
DDDQQDWDFDQDPVRDTDIDGPVRVVVVVVVVVVLVVQQVVVVVVLVVQVVPQPDDVSNVPRDPPDDRDD

pLDDT: mean 95.77, std 4.58, range [69.75, 98.69]

Solvent-accessible surface area (backbone atoms only — not comparable to full-atom values): 4323 Å² total; per-residue (Å²): 132,81,58,89,83,38,66,45,80,41,79,46,97,88,76,46,75,48,77,33,45,45,68,56,47,50,52,50,51,49,52,52,53,50,51,55,48,46,41,50,56,46,48,51,54,50,51,52,56,52,73,68,38,90,47,71,74,53,51,75,68,60,70,82,89,60,82,67,73,131